Protein AF-A0A2E2ABZ4-F1 (afdb_monomer_lite)

Radius of gyration: 16.2 Å; chains: 1; bounding box: 45×24×45 Å

Foldseek 3Di:
DPLVVVLLVLLLVLLLLLLLLLLLLVLLLVLVQDDNVLSVVVNVLSVVLSVVSQVLCVVVVVDDDPVSVVSSVVSSPNSNVVNNVLSPDDLLVSLQVLLVSLLVSLVSLVVSLVSLVPPPPPPDPSSVVVSVSSNVSSVVSNVSSVVSVVVSPPD

Secondary structure (DSSP, 8-state):
--HHHHHHHHHHHHHHHHHHHHHHHHHHHHHT-S-HHHHHHHHHHHHHHHHHHHHHHHHTT-PPPHHHHHHHHHHHHHHHHHHHHHHHS-HHHHHHHHHHHHHHHHHHHHHHHHHHHH-GGG-SHHHHHHHHHHHHHHHHHHHHHHHHHHHHH--

pLDDT: mean 87.97, std 11.6, range [48.41, 98.06]

Structure (mmCIF, N/CA/C/O backbone):
data_AF-A0A2E2ABZ4-F1
#
_entry.id   AF-A0A2E2ABZ4-F1
#
loop_
_atom_site.group_PDB
_atom_site.id
_atom_site.type_symbol
_atom_site.label_atom_id
_atom_site.label_alt_id
_atom_site.label_comp_id
_atom_site.label_asym_id
_atom_site.label_entity_id
_atom_site.label_seq_id
_atom_site.pdbx_PDB_ins_code
_atom_site.Cartn_x
_atom_site.Cartn_y
_atom_site.Cartn_z
_atom_site.occupancy
_atom_site.B_iso_or_equiv
_atom_site.auth_seq_id
_atom_site.auth_comp_id
_atom_site.auth_asym_id
_atom_site.auth_atom_id
_atom_site.pdbx_PDB_model_num
ATOM 1 N N . MET A 1 1 ? -13.074 15.151 20.328 1.00 48.41 1 MET A N 1
ATOM 2 C CA . MET A 1 1 ? -13.376 14.344 19.123 1.00 48.41 1 MET A CA 1
ATOM 3 C C . MET A 1 1 ? -13.345 12.884 19.547 1.00 48.41 1 MET A C 1
ATOM 5 O O . MET A 1 1 ? -12.454 12.546 20.313 1.00 48.41 1 MET A O 1
ATOM 9 N N . ASN A 1 2 ? -14.322 12.059 19.164 1.00 59.81 2 ASN A N 1
ATOM 10 C CA . ASN A 1 2 ? -14.393 10.667 19.628 1.00 59.81 2 ASN A CA 1
ATOM 11 C C . ASN A 1 2 ? -13.234 9.853 19.009 1.00 59.81 2 ASN A C 1
ATOM 13 O O . ASN A 1 2 ? -13.117 9.808 17.782 1.00 59.81 2 ASN A O 1
ATOM 17 N N . SER A 1 3 ? -12.359 9.282 19.843 1.00 70.50 3 SER A N 1
ATOM 18 C CA . SER A 1 3 ? -11.087 8.641 19.453 1.00 70.50 3 SER A CA 1
ATOM 19 C C . SER A 1 3 ? -11.289 7.533 18.405 1.00 70.50 3 SER A C 1
ATOM 21 O O . SER A 1 3 ? -10.549 7.449 17.425 1.00 70.50 3 SER A O 1
ATOM 23 N N . ALA A 1 4 ? -12.371 6.762 18.539 1.00 73.12 4 ALA A N 1
ATOM 24 C CA . ALA A 1 4 ? -12.728 5.673 17.636 1.00 73.12 4 ALA A CA 1
ATOM 25 C C . ALA A 1 4 ? -13.116 6.145 16.221 1.00 73.12 4 ALA A C 1
ATOM 27 O O . ALA A 1 4 ? -12.799 5.476 15.237 1.00 73.12 4 ALA A O 1
ATOM 28 N N . ILE A 1 5 ? -13.771 7.307 16.091 1.00 78.81 5 ILE A N 1
ATOM 29 C CA . ILE A 1 5 ? -14.156 7.864 14.780 1.00 78.81 5 ILE A CA 1
ATOM 30 C C . ILE A 1 5 ? -12.908 8.295 14.005 1.00 78.81 5 ILE A C 1
ATOM 32 O O . ILE A 1 5 ? -12.816 8.040 12.804 1.00 78.81 5 ILE A O 1
ATOM 36 N N . HIS A 1 6 ? -11.943 8.909 14.695 1.00 84.38 6 HIS A N 1
ATOM 37 C CA . HIS A 1 6 ? -10.671 9.309 14.096 1.00 84.38 6 HIS A CA 1
ATOM 38 C C . HIS A 1 6 ? -9.890 8.094 13.590 1.00 84.38 6 HIS A C 1
ATOM 40 O O . HIS A 1 6 ? -9.561 8.033 12.411 1.00 84.38 6 HIS A O 1
ATOM 46 N N . ILE A 1 7 ? -9.694 7.086 14.446 1.00 85.44 7 ILE A N 1
ATOM 47 C CA . ILE A 1 7 ? -8.977 5.851 14.094 1.00 85.44 7 ILE A CA 1
ATOM 48 C C . ILE A 1 7 ? -9.624 5.156 12.899 1.00 85.44 7 ILE A C 1
ATOM 50 O O . ILE A 1 7 ? -8.936 4.767 11.958 1.00 85.44 7 ILE A O 1
ATOM 54 N N . ARG A 1 8 ? -10.956 5.039 12.892 1.00 86.38 8 ARG A N 1
ATOM 55 C CA . ARG A 1 8 ? -11.682 4.476 11.750 1.00 86.38 8 ARG A CA 1
ATOM 56 C C . ARG A 1 8 ? -11.389 5.251 10.464 1.00 86.38 8 ARG A C 1
ATOM 58 O O . ARG A 1 8 ? -11.165 4.633 9.428 1.00 86.38 8 ARG A O 1
ATOM 65 N N . SER A 1 9 ? -11.397 6.582 10.523 1.00 87.62 9 SER A N 1
ATOM 66 C CA . SER A 1 9 ? -11.087 7.426 9.367 1.00 87.62 9 SER A CA 1
ATOM 67 C C . SER A 1 9 ? -9.653 7.220 8.877 1.00 87.62 9 SER A C 1
ATOM 69 O O . SER A 1 9 ? -9.449 7.117 7.669 1.00 87.62 9 SER A O 1
ATOM 71 N N . SER A 1 10 ? -8.677 7.124 9.785 1.00 89.56 10 SER A N 1
ATOM 72 C CA . SER A 1 10 ? -7.278 6.849 9.441 1.00 89.56 10 SER A CA 1
ATOM 73 C C . SER A 1 10 ? -7.136 5.489 8.748 1.00 89.56 10 SER A C 1
ATOM 75 O O . SER A 1 10 ? -6.519 5.405 7.691 1.00 89.56 10 SER A O 1
ATOM 77 N N . ILE A 1 11 ? -7.797 4.444 9.260 1.00 90.19 11 ILE A N 1
ATOM 78 C CA . ILE A 1 11 ? -7.772 3.100 8.656 1.00 90.19 11 ILE A CA 1
ATOM 79 C C . ILE A 1 11 ? -8.392 3.102 7.257 1.00 90.19 11 ILE A C 1
ATOM 81 O O . ILE A 1 11 ? -7.824 2.521 6.337 1.00 90.19 11 ILE A O 1
ATOM 85 N N . ILE A 1 12 ? -9.546 3.754 7.076 1.00 89.56 12 ILE A N 1
ATOM 86 C CA . ILE A 1 12 ? -10.189 3.858 5.757 1.00 89.56 12 ILE A CA 1
ATOM 87 C C . ILE A 1 12 ? -9.270 4.593 4.778 1.00 89.56 12 ILE A C 1
ATOM 89 O O . ILE A 1 12 ? -9.137 4.172 3.634 1.00 89.56 12 ILE A O 1
ATOM 93 N N . LYS A 1 13 ? -8.603 5.661 5.222 1.00 90.94 13 LYS A N 1
ATOM 94 C CA . LYS A 1 13 ? -7.658 6.404 4.387 1.00 90.94 13 LYS A CA 1
ATOM 95 C C . LYS A 1 13 ? -6.467 5.539 3.963 1.00 90.94 13 LYS A C 1
ATOM 97 O O . LYS A 1 13 ? -6.121 5.555 2.786 1.00 90.94 13 LYS A O 1
ATOM 102 N N . SER A 1 14 ? -5.881 4.773 4.885 1.00 92.88 14 SER A N 1
ATOM 103 C CA . SER A 1 14 ? -4.799 3.831 4.573 1.00 92.88 14 SER A CA 1
ATOM 104 C C . SER A 1 14 ? -5.259 2.755 3.586 1.00 92.88 14 SER A C 1
ATOM 106 O O . SER A 1 14 ? -4.611 2.544 2.572 1.00 92.88 14 SER A O 1
ATOM 108 N N . LEU A 1 15 ? -6.444 2.176 3.788 1.00 93.19 15 LEU A N 1
ATOM 109 C CA . LEU A 1 15 ? -7.030 1.210 2.858 1.00 93.19 15 LEU A CA 1
ATOM 110 C C . LEU A 1 15 ? -7.234 1.801 1.446 1.00 93.19 15 LEU A C 1
ATOM 112 O O . LEU A 1 15 ? -6.970 1.140 0.445 1.00 93.19 15 LEU A O 1
ATOM 116 N N . LEU A 1 16 ? -7.729 3.037 1.336 1.00 93.00 16 LEU A N 1
ATOM 117 C CA . LEU A 1 16 ? -7.877 3.697 0.034 1.00 93.00 16 LEU A CA 1
ATOM 118 C C . LEU A 1 16 ? -6.515 3.950 -0.632 1.00 93.00 16 LEU A C 1
ATOM 120 O O . LEU A 1 16 ? -6.421 3.869 -1.856 1.00 93.00 16 LEU A O 1
ATOM 124 N N . SER A 1 17 ? -5.474 4.223 0.161 1.00 93.81 17 SER A N 1
ATOM 125 C CA . SER A 1 17 ? -4.094 4.350 -0.322 1.00 93.81 17 SER A CA 1
ATOM 126 C C . SER A 1 17 ? -3.589 3.042 -0.929 1.00 93.81 17 SER A C 1
ATOM 128 O O . SER A 1 17 ? -3.114 3.069 -2.060 1.00 93.81 17 SER A O 1
ATOM 130 N N . GLU A 1 18 ? -3.791 1.908 -0.251 1.00 95.56 18 GLU A N 1
ATOM 131 C CA . GLU A 1 18 ? -3.481 0.573 -0.793 1.00 95.56 18 GLU A CA 1
ATOM 132 C C . GLU A 1 18 ? -4.180 0.345 -2.131 1.00 95.56 18 GLU A C 1
ATOM 134 O O . GLU A 1 18 ? -3.580 -0.062 -3.119 1.00 95.56 18 GLU A O 1
ATOM 139 N N . ASN A 1 19 ? -5.463 0.696 -2.222 1.00 96.06 19 ASN A N 1
ATOM 140 C CA . ASN A 1 19 ? -6.201 0.501 -3.463 1.00 96.06 19 ASN A CA 1
ATOM 141 C C . ASN A 1 19 ? -5.715 1.395 -4.615 1.00 96.06 19 ASN A C 1
ATOM 143 O O . ASN A 1 19 ? -5.821 1.029 -5.788 1.00 96.06 19 ASN A O 1
ATOM 147 N N . GLN A 1 20 ? -5.175 2.573 -4.299 1.00 97.19 20 GLN A N 1
ATOM 148 C CA . GLN A 1 20 ? -4.502 3.415 -5.282 1.00 97.19 20 GLN A CA 1
ATOM 149 C C . GLN A 1 20 ? -3.151 2.817 -5.693 1.00 97.19 20 GLN A C 1
ATOM 151 O O . GLN A 1 20 ? -2.854 2.812 -6.888 1.00 97.19 20 GLN A O 1
ATOM 156 N N . ALA A 1 21 ? -2.375 2.269 -4.754 1.00 97.12 21 ALA A N 1
ATOM 157 C CA . ALA A 1 21 ? -1.127 1.558 -5.038 1.00 97.12 21 ALA A CA 1
ATOM 158 C C . ALA A 1 21 ? -1.363 0.333 -5.939 1.00 97.12 21 ALA A C 1
ATOM 160 O O . ALA A 1 21 ? -0.684 0.180 -6.955 1.00 97.12 21 ALA A O 1
ATOM 161 N N . ILE A 1 22 ? -2.422 -0.446 -5.682 1.00 97.88 22 ILE A N 1
ATOM 162 C CA . ILE A 1 22 ? -2.890 -1.520 -6.573 1.00 97.88 22 ILE A CA 1
ATOM 163 C C . ILE A 1 22 ? -3.081 -0.993 -7.998 1.00 97.88 22 ILE A C 1
ATOM 165 O O . ILE A 1 22 ? -2.539 -1.564 -8.941 1.00 97.88 22 ILE A O 1
ATOM 169 N N . GLY A 1 23 ? -3.813 0.112 -8.169 1.00 97.62 23 GLY A N 1
ATOM 170 C CA . GLY A 1 23 ? -4.029 0.710 -9.489 1.00 97.62 23 GLY A CA 1
ATOM 171 C C . GLY A 1 23 ? -2.725 1.143 -10.171 1.00 97.62 23 GLY A C 1
ATOM 172 O O . GLY A 1 23 ? -2.549 0.903 -11.367 1.00 97.62 23 GLY A O 1
ATOM 173 N N . ILE A 1 24 ? -1.800 1.742 -9.414 1.00 97.31 24 ILE A N 1
ATOM 174 C CA . ILE A 1 24 ? -0.474 2.146 -9.905 1.00 97.31 24 ILE A CA 1
ATOM 175 C C . ILE A 1 24 ? 0.289 0.928 -10.429 1.00 97.31 24 ILE A C 1
ATOM 177 O O . ILE A 1 24 ? 0.760 0.938 -11.569 1.00 97.31 24 ILE A O 1
ATOM 181 N N . TYR A 1 25 ? 0.378 -0.136 -9.634 1.00 96.69 25 TYR A N 1
ATOM 182 C CA . TYR A 1 25 ? 1.156 -1.312 -10.000 1.00 96.69 25 TYR A CA 1
ATOM 183 C C . TYR A 1 25 ? 0.486 -2.187 -11.057 1.00 96.69 25 TYR A C 1
ATOM 185 O O . TYR A 1 25 ? 1.184 -2.773 -11.882 1.00 96.69 25 TYR A O 1
ATOM 193 N N . GLU A 1 26 ? -0.846 -2.209 -11.134 1.00 96.44 26 GLU A N 1
ATOM 194 C CA . GLU A 1 26 ? -1.558 -2.801 -12.272 1.00 96.44 26 GLU A CA 1
ATOM 195 C C . GLU A 1 26 ? -1.181 -2.115 -13.588 1.00 96.44 26 GLU A C 1
ATOM 197 O O . GLU A 1 26 ? -0.943 -2.799 -14.586 1.00 96.44 26 GLU A O 1
ATOM 202 N N . ALA A 1 27 ? -1.074 -0.783 -13.598 1.00 96.00 27 ALA A N 1
ATOM 203 C CA . ALA A 1 27 ? -0.635 -0.049 -14.779 1.00 96.00 27 ALA A CA 1
ATOM 204 C C . ALA A 1 27 ? 0.841 -0.328 -15.115 1.00 96.00 27 ALA A C 1
ATOM 206 O O . ALA A 1 27 ? 1.156 -0.593 -16.274 1.00 96.00 27 ALA A O 1
ATOM 207 N N . GLU A 1 28 ? 1.744 -0.324 -14.132 1.00 93.75 28 GLU A N 1
ATOM 208 C CA . GLU A 1 28 ? 3.171 -0.617 -14.360 1.00 93.75 28 GLU A CA 1
ATOM 209 C C . GLU A 1 28 ? 3.386 -2.032 -14.927 1.00 93.75 28 GLU A C 1
ATOM 211 O O . GLU A 1 28 ? 4.133 -2.215 -15.894 1.00 93.75 28 GLU A O 1
ATOM 216 N N . VAL A 1 29 ? 2.673 -3.031 -14.391 1.00 93.81 29 VAL A N 1
ATOM 217 C CA . VAL A 1 29 ? 2.693 -4.409 -14.910 1.00 93.81 29 VAL A CA 1
ATOM 218 C C . VAL A 1 29 ? 2.107 -4.479 -16.321 1.00 93.81 29 VAL A C 1
ATOM 220 O O . VAL A 1 29 ? 2.662 -5.175 -17.171 1.00 93.81 29 VAL A O 1
ATOM 223 N N . TYR A 1 30 ? 1.017 -3.754 -16.595 1.00 94.12 30 TYR A N 1
ATOM 224 C CA . TYR A 1 30 ? 0.381 -3.721 -17.915 1.00 94.12 30 TYR A CA 1
ATOM 225 C C . TYR A 1 30 ? 1.302 -3.136 -18.995 1.00 94.12 30 TYR A C 1
ATOM 227 O O . TYR A 1 30 ? 1.428 -3.710 -20.077 1.00 94.12 30 TYR A O 1
ATOM 235 N N . TRP A 1 31 ? 1.968 -2.013 -18.707 1.00 91.19 31 TRP A N 1
ATOM 236 C CA . TRP A 1 31 ? 2.859 -1.349 -19.664 1.00 91.19 31 TRP A CA 1
ATOM 237 C C . TRP A 1 31 ? 4.197 -2.078 -19.858 1.00 91.19 31 TRP A C 1
ATOM 239 O O . TRP A 1 31 ? 4.870 -1.841 -20.861 1.00 91.19 31 TRP A O 1
ATOM 249 N N . ASN A 1 32 ? 4.573 -2.974 -18.936 1.00 81.50 32 ASN A N 1
ATOM 250 C CA . ASN A 1 32 ? 5.689 -3.921 -19.052 1.00 81.50 32 ASN A CA 1
ATOM 251 C C . ASN A 1 32 ? 7.043 -3.292 -19.459 1.00 81.50 32 ASN A C 1
ATOM 253 O O . ASN A 1 32 ? 7.817 -3.862 -20.229 1.00 81.50 32 ASN A O 1
ATOM 257 N N . LYS A 1 33 ? 7.331 -2.078 -18.972 1.00 74.00 33 LYS A N 1
ATOM 258 C CA . LYS A 1 33 ? 8.543 -1.320 -19.340 1.00 74.00 33 LYS A CA 1
ATOM 259 C C . LYS A 1 33 ? 9.758 -1.640 -18.456 1.00 74.00 33 LYS A C 1
ATOM 261 O O . LYS A 1 33 ? 10.901 -1.431 -18.863 1.00 74.00 33 LYS A O 1
ATOM 266 N N . TYR A 1 34 ? 9.518 -2.131 -17.245 1.00 74.19 34 TYR A N 1
ATOM 267 C CA . TYR A 1 34 ? 10.514 -2.384 -16.200 1.00 74.19 34 TYR A CA 1
ATOM 268 C C . TYR A 1 34 ? 10.427 -3.840 -15.712 1.00 74.19 34 TYR A C 1
ATOM 270 O O . TYR A 1 34 ? 9.516 -4.539 -16.145 1.00 74.19 34 TYR A O 1
ATOM 278 N N . PRO A 1 35 ? 11.352 -4.338 -14.858 1.00 76.75 35 PRO A N 1
ATOM 279 C CA . PRO A 1 35 ? 11.351 -5.732 -14.418 1.00 76.75 35 PRO A CA 1
ATOM 280 C C . PRO A 1 35 ? 9.982 -6.153 -13.876 1.00 76.75 35 PRO A C 1
ATOM 282 O O . PRO A 1 35 ? 9.572 -5.746 -12.790 1.00 76.75 35 PRO A O 1
ATOM 285 N N . GLN A 1 36 ? 9.276 -6.958 -14.670 1.00 80.00 36 GLN A N 1
ATOM 286 C CA . GLN A 1 36 ? 7.875 -7.293 -14.436 1.00 80.00 36 GLN A CA 1
ATOM 287 C C . GLN A 1 36 ? 7.688 -8.051 -13.118 1.00 80.00 36 GLN A C 1
ATOM 289 O O . GLN A 1 36 ? 6.669 -7.897 -12.452 1.00 80.00 36 GLN A O 1
ATOM 294 N N . GLU A 1 37 ? 8.692 -8.830 -12.717 1.00 87.31 37 GLU A N 1
ATOM 295 C CA . GLU A 1 37 ? 8.689 -9.625 -11.490 1.00 87.31 37 GLU A CA 1
ATOM 296 C C . GLU A 1 37 ? 8.660 -8.762 -10.220 1.00 87.31 37 GLU A C 1
ATOM 298 O O . GLU A 1 37 ? 7.896 -9.067 -9.303 1.00 87.31 37 GLU A O 1
ATOM 303 N N . THR A 1 38 ? 9.413 -7.653 -10.187 1.00 90.00 38 THR A N 1
ATOM 304 C CA . THR A 1 38 ? 9.417 -6.713 -9.054 1.00 90.00 38 THR A CA 1
ATOM 305 C C . THR A 1 38 ? 8.028 -6.113 -8.865 1.00 90.00 38 THR A C 1
ATOM 307 O O . THR A 1 38 ? 7.430 -6.260 -7.805 1.00 90.00 38 THR A O 1
ATOM 310 N N . PHE A 1 39 ? 7.475 -5.509 -9.920 1.00 93.25 39 PHE A N 1
ATOM 311 C CA . PHE A 1 39 ? 6.159 -4.873 -9.861 1.00 93.25 39 PHE A CA 1
ATOM 312 C C . PHE A 1 39 ? 5.023 -5.869 -9.617 1.00 93.25 39 PHE A C 1
ATOM 314 O O . PHE A 1 39 ? 4.079 -5.551 -8.906 1.00 93.25 39 PHE A O 1
ATOM 321 N N . SER A 1 40 ? 5.113 -7.088 -10.157 1.00 93.56 40 SER A N 1
ATOM 322 C CA . SER A 1 40 ? 4.099 -8.127 -9.923 1.00 93.56 40 SER A CA 1
ATOM 323 C C . SER A 1 40 ? 4.125 -8.657 -8.491 1.00 93.56 40 SER A C 1
ATOM 325 O O . SER A 1 40 ? 3.077 -9.018 -7.958 1.00 93.56 40 SER A O 1
ATOM 327 N N . THR A 1 41 ? 5.310 -8.728 -7.879 1.00 94.62 41 THR A N 1
ATOM 328 C CA . THR A 1 41 ? 5.456 -9.125 -6.474 1.00 94.62 41 THR A CA 1
ATOM 329 C C . THR A 1 41 ? 4.851 -8.063 -5.570 1.00 94.62 41 THR A C 1
ATOM 331 O O . THR A 1 41 ? 3.942 -8.393 -4.817 1.00 94.62 41 THR A O 1
ATOM 334 N N . ILE A 1 42 ? 5.242 -6.801 -5.749 1.00 95.88 42 ILE A N 1
ATOM 335 C CA . ILE A 1 42 ? 4.712 -5.681 -4.963 1.00 95.88 42 ILE A CA 1
ATOM 336 C C . ILE A 1 42 ? 3.191 -5.571 -5.143 1.00 95.88 42 ILE A C 1
ATOM 338 O O . ILE A 1 42 ? 2.456 -5.558 -4.167 1.00 95.88 42 ILE A O 1
ATOM 342 N N . LEU A 1 43 ? 2.676 -5.654 -6.377 1.00 97.00 43 LEU A N 1
ATOM 343 C CA . LEU A 1 43 ? 1.229 -5.652 -6.643 1.00 97.00 43 LEU A CA 1
ATOM 344 C C . LEU A 1 43 ? 0.460 -6.726 -5.857 1.00 97.00 43 LEU A C 1
ATOM 346 O O . LEU A 1 43 ? -0.692 -6.518 -5.468 1.00 97.00 43 LEU A O 1
ATOM 350 N N . ARG A 1 44 ? 1.044 -7.915 -5.692 1.00 97.38 44 ARG A N 1
ATOM 351 C CA . ARG A 1 44 ? 0.415 -8.987 -4.916 1.00 97.38 44 ARG A CA 1
ATOM 352 C C . ARG A 1 44 ? 0.376 -8.630 -3.433 1.00 97.38 44 ARG A C 1
ATOM 354 O O . ARG A 1 44 ? -0.628 -8.935 -2.791 1.00 97.38 44 ARG A O 1
ATOM 361 N N . ASP A 1 45 ? 1.426 -7.998 -2.933 1.00 97.44 45 ASP A N 1
ATOM 362 C CA . ASP A 1 45 ? 1.551 -7.608 -1.534 1.00 97.44 45 ASP A CA 1
ATOM 363 C C . ASP A 1 45 ? 0.551 -6.474 -1.213 1.00 97.44 45 ASP A C 1
ATOM 365 O O . ASP A 1 45 ? -0.269 -6.654 -0.313 1.00 97.44 45 ASP A O 1
ATOM 369 N N . GLU A 1 46 ? 0.428 -5.442 -2.063 1.00 97.44 46 GLU A N 1
ATOM 370 C CA . GLU A 1 46 ? -0.617 -4.396 -1.943 1.00 97.44 46 GLU A CA 1
ATOM 371 C C . GLU A 1 46 ? -2.048 -4.977 -1.937 1.00 97.44 46 GLU A C 1
ATOM 373 O O . GLU A 1 46 ? -2.945 -4.555 -1.201 1.00 97.44 46 GLU A O 1
ATOM 378 N N . LYS A 1 47 ? -2.304 -5.994 -2.776 1.00 97.62 47 LYS A N 1
ATOM 379 C CA . LYS A 1 47 ? -3.610 -6.677 -2.812 1.00 97.62 47 LYS A CA 1
ATOM 380 C C . LYS A 1 47 ? -3.901 -7.405 -1.506 1.00 97.62 47 LYS A C 1
ATOM 382 O O . LYS A 1 47 ? -5.044 -7.397 -1.040 1.00 97.62 47 LYS A O 1
ATOM 387 N N . ASP A 1 48 ? -2.895 -8.052 -0.933 1.00 97.38 48 ASP A N 1
ATOM 388 C CA . ASP A 1 48 ? -3.011 -8.758 0.338 1.00 97.38 48 ASP A CA 1
ATOM 389 C C . ASP A 1 48 ? -3.209 -7.779 1.508 1.00 97.38 48 ASP A C 1
ATOM 391 O O . ASP A 1 48 ? -4.111 -7.980 2.329 1.00 97.38 48 ASP A O 1
ATOM 395 N N . HIS A 1 49 ? -2.461 -6.676 1.527 1.00 96.12 49 HIS A N 1
ATOM 396 C CA . HIS A 1 49 ? -2.615 -5.558 2.457 1.00 96.12 49 HIS A CA 1
ATOM 397 C C . HIS A 1 49 ? -4.041 -4.994 2.445 1.00 96.12 49 HIS A C 1
ATOM 399 O O . HIS A 1 49 ? -4.727 -5.016 3.478 1.00 96.12 49 HIS A O 1
ATOM 405 N N . PHE A 1 50 ? -4.541 -4.598 1.267 1.00 94.88 50 PHE A N 1
ATOM 406 C CA . PHE A 1 50 ? -5.916 -4.128 1.088 1.00 94.88 50 PHE A CA 1
ATOM 407 C C . PHE A 1 50 ? -6.936 -5.141 1.625 1.00 94.88 50 PHE A C 1
ATOM 409 O O . PHE A 1 50 ? -7.825 -4.787 2.405 1.00 94.88 50 PHE A O 1
ATOM 416 N N . CYS A 1 51 ? -6.799 -6.421 1.260 1.00 94.00 51 CYS A N 1
ATOM 417 C CA . CYS A 1 51 ? -7.721 -7.470 1.697 1.00 94.00 51 CYS A CA 1
ATOM 418 C C . CYS A 1 51 ? -7.718 -7.655 3.222 1.00 94.00 51 CYS A C 1
ATOM 420 O O . CYS A 1 51 ? -8.781 -7.807 3.836 1.00 94.00 51 CYS A O 1
ATOM 422 N N . LYS A 1 52 ? -6.541 -7.643 3.855 1.00 94.00 52 LYS A N 1
ATOM 423 C CA . LYS A 1 52 ? -6.405 -7.805 5.309 1.00 94.00 52 LYS A CA 1
ATOM 424 C C . LYS A 1 52 ? -6.967 -6.601 6.070 1.00 94.00 52 LYS A C 1
ATOM 426 O O . LYS A 1 52 ? -7.684 -6.793 7.057 1.00 94.00 52 LYS A O 1
ATOM 431 N N . MET A 1 53 ? -6.721 -5.379 5.596 1.00 91.81 53 MET A N 1
ATOM 432 C CA . MET A 1 53 ? -7.305 -4.159 6.165 1.00 91.81 53 MET A CA 1
ATOM 433 C C . MET A 1 53 ? -8.826 -4.112 5.994 1.00 91.81 53 MET A C 1
ATOM 435 O O . MET A 1 53 ? -9.556 -3.813 6.943 1.00 91.81 53 MET A O 1
ATOM 439 N N . GLU A 1 54 ? -9.329 -4.466 4.810 1.00 90.44 54 GLU A N 1
ATOM 440 C CA . GLU A 1 54 ? -10.763 -4.548 4.548 1.00 90.44 54 GLU A CA 1
ATOM 441 C C . GLU A 1 54 ? -11.433 -5.544 5.502 1.00 90.44 54 GLU A C 1
ATOM 443 O O . GLU A 1 54 ? -12.499 -5.262 6.062 1.00 90.44 54 GLU A O 1
ATOM 448 N N . LYS A 1 55 ? -10.810 -6.709 5.697 1.00 89.94 55 LYS A N 1
ATOM 449 C CA . LYS A 1 55 ? -11.306 -7.729 6.617 1.00 89.94 55 LYS A CA 1
ATOM 450 C C . LYS A 1 55 ? -11.388 -7.198 8.045 1.00 89.94 55 LYS A C 1
ATOM 452 O O . LYS A 1 55 ? -12.415 -7.388 8.687 1.00 89.94 55 LYS A O 1
ATOM 457 N N . TYR A 1 56 ? -10.373 -6.471 8.516 1.00 88.19 56 TYR A N 1
ATOM 458 C CA . TYR A 1 56 ? -10.421 -5.844 9.837 1.00 88.19 56 TYR A CA 1
ATOM 459 C C . TYR A 1 56 ? -11.609 -4.880 9.982 1.00 88.19 56 TYR A C 1
ATOM 461 O O . TYR A 1 56 ? -12.316 -4.929 10.989 1.00 88.19 56 TYR A O 1
ATOM 469 N N . LEU A 1 57 ? -11.879 -4.036 8.979 1.00 86.94 57 LEU A N 1
ATOM 470 C CA . LEU A 1 57 ? -13.038 -3.135 9.004 1.00 86.94 57 LEU A CA 1
ATOM 471 C C . LEU A 1 57 ? -14.367 -3.906 9.074 1.00 86.94 57 LEU A C 1
ATOM 473 O O . LEU A 1 57 ? -15.244 -3.543 9.862 1.00 86.94 57 LEU A O 1
ATOM 477 N N . LYS A 1 58 ? -14.504 -4.981 8.285 1.00 85.75 58 LYS A N 1
ATOM 478 C CA . LYS A 1 58 ? -15.686 -5.864 8.291 1.00 85.75 58 LYS A CA 1
ATOM 479 C C . LYS A 1 58 ? -15.874 -6.540 9.652 1.00 85.75 58 LYS A C 1
ATOM 481 O O . LYS A 1 58 ? -16.974 -6.500 10.200 1.00 85.75 58 LYS A O 1
ATOM 486 N N . ASP A 1 59 ? -14.802 -7.082 10.227 1.00 85.56 59 ASP A N 1
ATOM 487 C CA . ASP A 1 59 ? -14.823 -7.781 11.517 1.00 85.56 59 ASP A CA 1
ATOM 488 C C . ASP A 1 59 ? -15.163 -6.842 12.696 1.00 85.56 59 ASP A C 1
ATOM 490 O O . ASP A 1 59 ? -15.599 -7.309 13.744 1.00 85.56 59 ASP A O 1
ATOM 494 N N . ASN A 1 60 ? -14.986 -5.523 12.547 1.00 80.44 60 ASN A N 1
ATOM 495 C CA . ASN A 1 60 ? -15.386 -4.507 13.536 1.00 80.44 60 ASN A CA 1
ATOM 496 C C . ASN A 1 60 ? -16.760 -3.871 13.237 1.00 80.44 60 ASN A C 1
ATOM 498 O O . ASN A 1 60 ? -17.119 -2.857 13.837 1.00 80.44 60 ASN A O 1
ATOM 502 N N . ALA A 1 61 ? -17.525 -4.421 12.284 1.00 79.81 61 ALA A N 1
ATOM 503 C CA . ALA A 1 61 ? -18.790 -3.860 11.799 1.00 79.81 61 ALA A CA 1
ATOM 504 C C . ALA A 1 61 ? -18.686 -2.395 11.321 1.00 79.81 61 ALA A C 1
ATOM 506 O O . ALA A 1 61 ? -19.682 -1.671 11.240 1.00 79.81 61 ALA A O 1
ATOM 507 N N . TRP A 1 62 ? -17.489 -1.947 10.934 1.00 77.06 62 TRP A N 1
ATOM 508 C CA . TRP A 1 62 ? -17.241 -0.627 10.352 1.00 77.06 62 TRP A CA 1
ATOM 509 C C . TRP A 1 62 ? -17.508 -0.644 8.847 1.00 77.06 62 TRP A C 1
ATOM 511 O O . TRP A 1 62 ? -16.698 -0.181 8.045 1.00 77.06 62 TRP A O 1
ATOM 521 N N . ASN A 1 63 ? -18.669 -1.190 8.479 1.00 63.69 63 ASN A N 1
ATOM 522 C CA . ASN A 1 63 ? -19.038 -1.509 7.107 1.00 63.69 63 ASN A CA 1
ATOM 523 C C . ASN A 1 63 ? -18.956 -0.299 6.166 1.00 63.69 63 ASN A C 1
ATOM 525 O O . ASN A 1 63 ? -19.221 0.848 6.542 1.00 63.69 63 ASN A O 1
ATOM 529 N N . TYR A 1 64 ? -18.629 -0.606 4.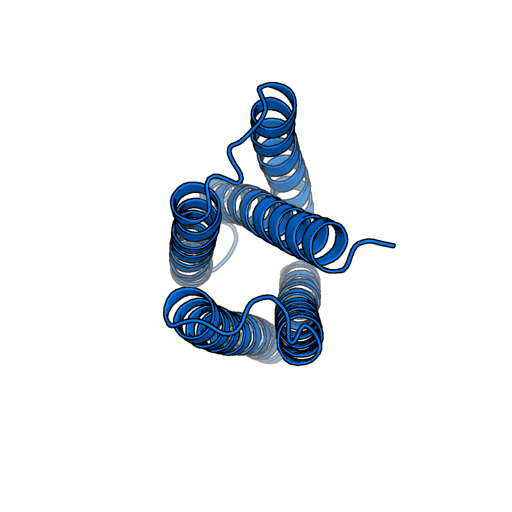911 1.00 57.28 64 TYR A N 1
ATOM 530 C CA . TYR A 1 64 ? -18.635 0.326 3.792 1.00 57.28 64 TYR A CA 1
ATOM 531 C C . TYR A 1 64 ? -20.043 0.863 3.570 1.00 57.28 64 TYR A C 1
ATOM 533 O O . TYR A 1 64 ? -20.979 0.099 3.323 1.00 57.28 64 TYR A O 1
ATOM 541 N N . SER A 1 65 ? -20.184 2.184 3.592 1.00 61.28 65 SER A N 1
ATOM 542 C CA . SER A 1 65 ? -21.330 2.807 2.941 1.00 61.28 65 SER A CA 1
ATOM 543 C C . SER A 1 65 ? -21.203 2.624 1.417 1.00 61.28 65 SER A C 1
ATOM 545 O O . SER A 1 65 ? -20.111 2.371 0.900 1.00 61.28 65 SER A O 1
ATOM 547 N N . ALA A 1 66 ? -22.300 2.764 0.667 1.00 56.53 66 ALA A N 1
ATOM 548 C CA . ALA A 1 66 ? -22.241 2.756 -0.798 1.00 56.53 66 ALA A CA 1
ATOM 549 C C . ALA A 1 66 ? -21.300 3.849 -1.355 1.00 56.53 66 ALA A C 1
ATOM 551 O O . ALA A 1 66 ? -20.657 3.634 -2.381 1.00 56.53 66 ALA A O 1
ATOM 552 N N . PHE A 1 67 ? -21.163 4.972 -0.640 1.00 56.50 67 PHE A N 1
ATOM 553 C CA . PHE A 1 67 ? -20.236 6.060 -0.959 1.00 56.50 67 PHE A CA 1
ATOM 554 C C . PHE A 1 67 ? -18.773 5.585 -0.922 1.00 56.50 67 PHE A C 1
ATOM 556 O O . PHE A 1 67 ? -18.020 5.830 -1.858 1.00 56.50 67 PHE A O 1
ATOM 563 N N . ASN A 1 68 ? -18.412 4.763 0.066 1.00 67.62 68 ASN A N 1
ATOM 564 C CA . ASN A 1 68 ? -17.050 4.242 0.213 1.00 67.62 68 ASN A CA 1
ATOM 565 C C . ASN A 1 68 ? -16.678 3.234 -0.893 1.00 67.62 68 ASN A C 1
ATOM 567 O O . ASN A 1 68 ? -15.509 3.090 -1.227 1.00 67.62 68 ASN A O 1
ATOM 571 N N . ARG A 1 69 ? -17.650 2.518 -1.484 1.00 76.38 69 ARG A N 1
ATOM 572 C CA . ARG A 1 69 ? -17.370 1.621 -2.625 1.00 76.38 69 ARG A CA 1
ATOM 573 C C . ARG A 1 69 ? -17.013 2.404 -3.883 1.00 76.38 69 ARG A C 1
ATOM 575 O O . ARG A 1 69 ? -16.128 1.991 -4.623 1.00 76.38 69 ARG A O 1
ATOM 582 N N . LEU A 1 70 ? -17.698 3.522 -4.119 1.00 83.31 70 LEU A N 1
ATOM 583 C CA . LEU A 1 70 ? -17.363 4.415 -5.223 1.00 83.31 70 LEU A CA 1
ATOM 584 C C . LEU A 1 70 ? -15.969 5.023 -5.024 1.00 83.31 70 LEU A C 1
ATOM 586 O O . LEU A 1 70 ? -15.195 5.063 -5.973 1.00 83.31 70 LEU A O 1
ATOM 590 N N . GLU A 1 71 ? -15.628 5.425 -3.796 1.00 84.44 71 GLU A N 1
ATOM 591 C CA . GLU A 1 71 ? -14.282 5.907 -3.459 1.00 84.44 71 GLU A CA 1
ATOM 592 C C . GLU A 1 71 ? -13.203 4.866 -3.766 1.00 84.44 71 GLU A C 1
ATOM 594 O O . GLU A 1 71 ? -12.223 5.205 -4.418 1.00 84.44 71 GLU A O 1
ATOM 599 N N . VAL A 1 72 ? -13.403 3.596 -3.392 1.00 87.19 72 VAL A N 1
ATOM 600 C CA . VAL A 1 72 ? -12.480 2.499 -3.736 1.00 87.19 72 VAL A CA 1
ATOM 601 C C . VAL A 1 72 ? -12.230 2.469 -5.251 1.00 87.19 72 VAL A C 1
ATOM 603 O O . VAL A 1 72 ? -11.083 2.595 -5.678 1.00 87.19 72 VAL A O 1
ATOM 606 N N . TYR A 1 73 ? -13.279 2.423 -6.080 1.00 88.88 73 TYR A N 1
ATOM 607 C CA . TYR A 1 73 ? -13.116 2.438 -7.541 1.00 88.88 73 TYR A CA 1
ATOM 608 C C . TYR A 1 73 ? -12.391 3.686 -8.061 1.00 88.88 73 TYR A C 1
ATOM 610 O O . TYR A 1 73 ? -11.528 3.575 -8.932 1.00 88.88 73 TYR A O 1
ATOM 618 N N . LEU A 1 74 ? -12.719 4.870 -7.535 1.00 92.75 74 LEU A N 1
ATOM 619 C CA . LEU A 1 74 ? -12.075 6.121 -7.938 1.00 92.75 74 LEU A CA 1
ATOM 620 C C . LEU A 1 74 ? -10.588 6.141 -7.572 1.00 92.75 74 LEU A C 1
ATOM 622 O O . LEU A 1 74 ? -9.774 6.590 -8.378 1.00 92.75 74 LEU A O 1
ATOM 626 N N . TYR A 1 75 ? -10.219 5.622 -6.399 1.00 94.25 75 TYR A N 1
ATOM 627 C CA . TYR A 1 75 ? -8.825 5.533 -5.971 1.00 94.25 75 TYR A CA 1
ATOM 628 C C . TYR A 1 75 ? -8.033 4.564 -6.849 1.00 94.25 75 TYR A C 1
ATOM 630 O O . TYR A 1 75 ? -6.962 4.946 -7.321 1.00 94.25 75 TYR A O 1
ATOM 638 N N . GLN A 1 76 ? -8.579 3.389 -7.182 1.00 96.00 76 GLN A N 1
ATOM 639 C CA . GLN A 1 76 ? -7.910 2.460 -8.103 1.00 96.00 76 GLN A CA 1
ATOM 640 C C . GLN A 1 76 ? -7.745 3.064 -9.498 1.00 96.00 76 GLN A C 1
ATOM 642 O O . GLN A 1 76 ? -6.657 3.017 -10.066 1.00 96.00 76 GLN A O 1
ATOM 647 N N . LEU A 1 77 ? -8.796 3.697 -10.031 1.00 97.00 77 LEU A N 1
ATOM 648 C CA . LEU A 1 77 ? -8.737 4.375 -11.326 1.00 97.00 77 LEU A CA 1
ATOM 649 C C . LEU A 1 77 ? -7.692 5.497 -11.323 1.00 97.00 77 LEU A C 1
ATOM 651 O O . LEU A 1 77 ? -6.902 5.610 -12.258 1.00 97.00 77 LEU A O 1
ATOM 655 N N . SER A 1 78 ? -7.661 6.313 -10.267 1.00 97.56 78 SER A N 1
ATOM 656 C CA . SER A 1 78 ? -6.657 7.369 -10.126 1.00 97.56 78 SER A CA 1
ATOM 657 C C . SER A 1 78 ? -5.243 6.793 -10.051 1.00 97.56 78 SER A C 1
ATOM 659 O O . SER A 1 78 ? -4.335 7.327 -10.684 1.00 97.56 78 SER A O 1
ATOM 661 N N . GLY A 1 79 ? -5.071 5.664 -9.358 1.00 97.62 79 GLY A N 1
ATOM 662 C CA . GLY A 1 79 ? -3.818 4.928 -9.302 1.00 97.62 79 GLY A CA 1
ATOM 663 C C . GLY A 1 79 ? -3.378 4.464 -10.683 1.00 97.62 79 GLY A C 1
ATOM 664 O O . GLY A 1 79 ? -2.241 4.697 -11.075 1.00 97.62 79 GLY A O 1
ATOM 665 N N . TRP A 1 80 ? -4.297 3.917 -11.475 1.00 98.06 80 TRP A N 1
ATOM 666 C CA . TRP A 1 80 ? -4.011 3.469 -12.838 1.00 98.06 80 TRP A CA 1
ATOM 667 C C . TRP A 1 80 ? -3.551 4.610 -13.755 1.00 98.06 80 TRP A C 1
ATOM 669 O O . TRP A 1 80 ? -2.608 4.459 -14.538 1.00 98.06 80 TRP A O 1
ATOM 679 N N . VAL A 1 81 ? -4.173 5.789 -13.626 1.00 97.81 81 VAL A N 1
ATOM 680 C CA . VAL A 1 81 ? -3.736 7.006 -14.329 1.00 97.81 81 VAL A CA 1
ATOM 681 C C . VAL A 1 81 ? -2.328 7.407 -13.886 1.00 97.81 81 VAL A C 1
ATOM 683 O O . VAL A 1 81 ? -1.475 7.651 -14.737 1.00 97.81 81 VAL A O 1
ATOM 686 N N . ILE A 1 82 ? -2.056 7.431 -12.578 1.00 97.06 82 ILE A N 1
ATOM 687 C CA . ILE A 1 82 ? -0.729 7.758 -12.034 1.00 97.06 82 ILE A CA 1
ATOM 688 C C . ILE A 1 82 ? 0.323 6.761 -12.532 1.00 97.06 82 ILE A C 1
ATOM 690 O O . ILE A 1 82 ? 1.345 7.187 -13.062 1.00 97.06 82 ILE A O 1
ATOM 694 N N . GLY A 1 83 ? 0.072 5.455 -12.432 1.00 95.75 83 GLY A N 1
ATOM 695 C CA . GLY A 1 83 ? 0.998 4.415 -12.889 1.00 95.75 83 GLY A CA 1
ATOM 696 C C . GLY A 1 83 ? 1.263 4.486 -14.393 1.00 95.75 83 GLY A C 1
ATOM 697 O O . GLY A 1 83 ? 2.397 4.325 -14.833 1.00 95.75 83 GLY A O 1
ATOM 698 N N . THR A 1 84 ? 0.258 4.850 -15.192 1.00 95.62 84 THR A N 1
ATOM 699 C CA . THR A 1 84 ? 0.453 5.124 -16.625 1.00 95.62 84 THR A CA 1
ATOM 700 C C . THR A 1 84 ? 1.357 6.333 -16.861 1.00 95.62 84 THR A C 1
ATOM 702 O O . THR A 1 84 ? 2.196 6.307 -17.754 1.00 95.62 84 THR A O 1
ATOM 705 N N . LEU A 1 85 ? 1.238 7.398 -16.066 1.00 95.69 85 LEU A N 1
ATOM 706 C CA . LEU A 1 85 ? 2.147 8.543 -16.169 1.00 95.69 85 LEU A CA 1
ATOM 707 C C . LEU A 1 85 ? 3.571 8.185 -15.713 1.00 95.69 85 LEU A C 1
ATOM 709 O O . LEU A 1 85 ? 4.538 8.605 -16.351 1.00 95.69 85 LEU A O 1
ATOM 713 N N . LEU A 1 86 ? 3.712 7.390 -14.648 1.00 94.00 86 LEU A N 1
ATOM 714 C CA . LEU A 1 86 ? 5.006 6.919 -14.142 1.00 94.00 86 LEU A CA 1
ATOM 715 C C . LEU A 1 86 ? 5.719 6.014 -15.151 1.00 94.00 86 LEU A C 1
ATOM 717 O O . LEU A 1 86 ? 6.929 6.166 -15.350 1.00 94.00 86 LEU A O 1
ATOM 721 N N . SER A 1 87 ? 4.981 5.162 -15.867 1.00 90.00 87 SER A N 1
ATOM 722 C CA . SER A 1 87 ? 5.552 4.293 -16.896 1.00 90.00 87 SER A CA 1
ATOM 723 C C . SER A 1 87 ? 6.143 5.091 -18.067 1.00 90.00 87 SER A C 1
ATOM 725 O O . SER A 1 87 ? 7.090 4.642 -18.716 1.00 90.00 87 SER A O 1
ATOM 727 N N . LEU A 1 88 ? 5.686 6.322 -18.320 1.00 91.81 88 LEU A N 1
ATOM 728 C CA . LEU A 1 88 ? 6.263 7.201 -19.346 1.00 91.81 88 LEU A CA 1
ATOM 729 C C . LEU A 1 88 ? 7.608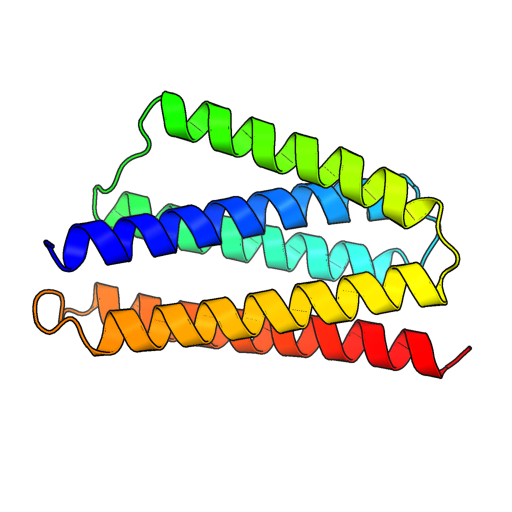 7.811 -18.928 1.00 91.81 88 LEU A C 1
ATOM 731 O O . LEU A 1 88 ? 8.422 8.136 -19.797 1.00 91.81 88 LEU A O 1
ATOM 735 N N . LEU A 1 89 ? 7.886 7.919 -17.627 1.00 91.69 89 LEU A N 1
ATOM 736 C CA . LEU A 1 89 ? 9.119 8.518 -17.119 1.00 91.69 89 LEU A CA 1
ATOM 737 C C . LEU A 1 89 ? 10.358 7.670 -17.455 1.00 91.69 89 LEU A C 1
ATOM 739 O O . LEU A 1 89 ? 10.245 6.479 -17.754 1.00 91.69 89 LEU A O 1
ATOM 743 N N . PRO A 1 90 ? 11.569 8.253 -17.396 1.00 91.06 90 PRO A N 1
ATOM 744 C CA . PRO A 1 90 ? 12.811 7.492 -17.322 1.00 91.06 90 PRO A CA 1
ATOM 745 C C . PRO A 1 90 ? 12.856 6.611 -16.068 1.00 91.06 90 PRO A C 1
ATOM 747 O O . PRO A 1 90 ? 12.411 7.028 -14.997 1.00 91.06 90 PRO A O 1
ATOM 750 N N . ARG A 1 91 ? 13.490 5.435 -16.177 1.00 87.06 91 ARG A N 1
ATOM 751 C CA . ARG A 1 91 ? 13.555 4.423 -15.105 1.00 87.06 91 ARG A CA 1
ATOM 752 C C . ARG A 1 91 ? 13.949 4.990 -13.745 1.00 87.06 91 ARG A C 1
ATOM 754 O O . ARG A 1 91 ? 13.288 4.699 -12.758 1.00 87.06 91 ARG A O 1
ATOM 761 N N . LYS A 1 92 ? 14.999 5.817 -13.700 1.00 89.69 92 LYS A N 1
ATOM 762 C CA . LYS A 1 92 ? 15.507 6.401 -12.449 1.00 89.69 92 LYS A CA 1
ATOM 763 C C . LYS A 1 92 ? 14.462 7.252 -11.733 1.00 89.69 92 LYS A C 1
ATOM 765 O O . LYS A 1 92 ? 14.320 7.164 -10.521 1.00 89.69 92 LYS A O 1
ATOM 770 N N . LEU A 1 93 ? 13.705 8.051 -12.486 1.00 92.44 93 LEU A N 1
ATOM 771 C CA . LEU A 1 93 ? 12.656 8.897 -11.919 1.00 92.44 93 LEU A CA 1
ATOM 772 C C . LEU A 1 93 ? 11.455 8.064 -11.476 1.00 92.44 93 LEU A C 1
ATOM 774 O O . LEU A 1 93 ? 10.984 8.253 -10.361 1.00 92.44 93 LEU A O 1
ATOM 778 N N . CYS A 1 94 ? 11.012 7.112 -12.303 1.00 92.62 94 CYS A N 1
ATOM 779 C CA . CYS A 1 94 ? 9.957 6.166 -11.935 1.00 92.62 94 CYS A CA 1
ATOM 780 C C . CYS A 1 94 ? 10.298 5.453 -10.612 1.00 92.62 94 CYS A C 1
ATOM 782 O O . CYS A 1 94 ? 9.530 5.516 -9.657 1.00 92.62 94 CYS A O 1
ATOM 784 N N . PHE A 1 95 ? 11.496 4.870 -10.505 1.00 92.94 95 PHE A N 1
ATOM 785 C CA . PHE A 1 95 ? 11.902 4.111 -9.317 1.00 92.94 95 PHE A CA 1
ATOM 786 C C . PHE A 1 95 ? 12.136 5.013 -8.107 1.00 92.94 95 PHE A C 1
ATOM 788 O O . PHE A 1 95 ? 11.833 4.621 -6.986 1.00 92.94 95 PHE A O 1
ATOM 795 N N . HIS A 1 96 ? 12.626 6.237 -8.313 1.00 93.88 96 HIS A N 1
ATOM 796 C CA . HIS A 1 96 ? 12.710 7.224 -7.244 1.00 93.88 96 HIS A CA 1
ATOM 797 C C . HIS A 1 96 ? 11.328 7.557 -6.666 1.00 93.88 96 HIS A C 1
ATOM 799 O O . HIS A 1 96 ? 11.177 7.581 -5.446 1.00 93.88 96 HIS A O 1
ATOM 805 N N . PHE A 1 97 ? 10.323 7.787 -7.516 1.00 95.31 97 PHE A N 1
ATOM 806 C CA . PHE A 1 97 ? 8.972 8.095 -7.048 1.00 95.31 97 PHE A CA 1
ATOM 807 C C . PHE A 1 97 ? 8.324 6.917 -6.328 1.00 95.31 97 PHE A C 1
ATOM 809 O O . PHE A 1 97 ? 7.752 7.134 -5.262 1.00 95.31 97 PHE A O 1
ATOM 816 N N . HIS A 1 98 ? 8.483 5.694 -6.840 1.00 95.56 98 HIS A N 1
ATOM 817 C CA . HIS A 1 98 ? 8.026 4.493 -6.138 1.00 95.56 98 HIS A CA 1
ATOM 818 C C . HIS A 1 98 ? 8.711 4.347 -4.776 1.00 95.56 98 HIS A C 1
ATOM 820 O O . HIS A 1 98 ? 8.030 4.253 -3.764 1.00 95.56 98 HIS A O 1
ATOM 826 N N . ALA A 1 99 ? 10.040 4.487 -4.695 1.00 95.75 99 ALA A N 1
ATOM 827 C CA . ALA A 1 99 ? 10.754 4.441 -3.415 1.00 95.75 99 ALA A CA 1
ATOM 828 C C . ALA A 1 99 ? 10.246 5.478 -2.394 1.00 95.75 99 ALA A C 1
ATOM 830 O O . ALA A 1 99 ? 10.126 5.191 -1.204 1.00 95.75 99 ALA A O 1
ATOM 831 N N . VAL A 1 100 ? 9.957 6.702 -2.847 1.00 96.38 100 VAL A N 1
ATOM 832 C CA . VAL A 1 100 ? 9.418 7.763 -1.983 1.00 96.38 100 VAL A CA 1
ATOM 833 C C . VAL A 1 100 ? 7.991 7.445 -1.535 1.00 96.38 100 VAL A C 1
ATOM 835 O O . VAL A 1 100 ? 7.669 7.677 -0.368 1.00 96.38 100 VAL A O 1
ATOM 838 N N . ALA A 1 101 ? 7.148 6.937 -2.436 1.00 96.06 101 ALA A N 1
ATOM 839 C CA . ALA A 1 101 ? 5.771 6.565 -2.132 1.00 96.06 101 ALA A CA 1
ATOM 840 C C . ALA A 1 101 ? 5.717 5.432 -1.099 1.00 96.06 101 ALA A C 1
ATOM 842 O O . ALA A 1 101 ? 5.053 5.585 -0.076 1.00 96.06 101 ALA A O 1
ATOM 843 N N . GLU A 1 102 ? 6.506 4.380 -1.304 1.00 97.12 102 GLU A N 1
ATOM 844 C CA . GLU A 1 102 ? 6.586 3.222 -0.410 1.00 97.12 102 GLU A CA 1
ATOM 845 C C . GLU A 1 102 ? 7.078 3.600 0.985 1.00 97.12 102 GLU A C 1
ATOM 847 O O . GLU A 1 102 ? 6.451 3.323 2.008 1.00 97.12 102 GLU A O 1
ATOM 852 N N . LYS A 1 103 ? 8.159 4.383 1.051 1.00 97.12 103 LYS A N 1
ATOM 853 C CA . LYS A 1 103 ? 8.659 4.888 2.332 1.00 97.12 103 LYS A CA 1
ATOM 854 C C . LYS A 1 103 ? 7.617 5.736 3.061 1.00 97.12 103 LYS A C 1
ATOM 856 O O . LYS A 1 103 ? 7.562 5.729 4.291 1.00 97.12 103 LYS A O 1
ATOM 861 N N . LYS A 1 104 ? 6.817 6.505 2.321 1.00 96.56 104 LYS A N 1
ATOM 862 C CA . LYS A 1 104 ? 5.736 7.297 2.904 1.00 96.56 104 LYS A CA 1
ATOM 863 C C . LYS A 1 104 ? 4.628 6.390 3.446 1.00 96.56 104 LYS A C 1
ATOM 865 O O . LYS A 1 104 ? 4.183 6.644 4.560 1.00 96.56 104 LYS A O 1
ATOM 870 N N . ALA A 1 105 ? 4.223 5.352 2.716 1.00 95.62 105 ALA A N 1
ATOM 871 C CA . ALA A 1 105 ? 3.228 4.383 3.178 1.00 95.62 105 ALA A CA 1
ATOM 872 C C . ALA A 1 105 ? 3.666 3.706 4.489 1.00 95.62 105 ALA A C 1
ATOM 874 O O . ALA A 1 105 ? 2.914 3.718 5.464 1.00 95.62 105 ALA A O 1
ATOM 875 N N . ALA A 1 106 ? 4.930 3.275 4.576 1.00 96.69 106 ALA A N 1
ATOM 876 C CA . ALA A 1 106 ? 5.510 2.728 5.804 1.00 96.69 106 ALA A CA 1
ATOM 877 C C . ALA A 1 106 ? 5.364 3.682 7.009 1.00 96.69 106 ALA A C 1
ATOM 879 O O . ALA A 1 106 ? 4.945 3.287 8.098 1.00 96.69 106 ALA A O 1
ATOM 880 N N . ILE A 1 107 ? 5.670 4.970 6.815 1.00 96.12 107 ILE A N 1
ATOM 881 C CA . ILE A 1 107 ? 5.542 5.993 7.866 1.00 96.12 107 ILE A CA 1
ATOM 882 C C . ILE A 1 107 ? 4.078 6.178 8.284 1.00 96.12 107 ILE A C 1
ATOM 884 O O . ILE A 1 107 ? 3.794 6.276 9.477 1.00 96.12 107 ILE A O 1
ATOM 888 N N . GLU A 1 108 ? 3.143 6.212 7.333 1.00 94.81 108 GLU A N 1
ATOM 889 C CA . GLU A 1 108 ? 1.711 6.333 7.636 1.00 94.81 108 GLU A CA 1
ATOM 890 C C . GLU A 1 108 ? 1.199 5.125 8.442 1.00 94.81 108 GLU A C 1
ATOM 892 O O . GLU A 1 108 ? 0.406 5.303 9.369 1.00 94.81 108 GLU A O 1
ATOM 897 N N . TYR A 1 109 ? 1.707 3.916 8.178 1.00 95.69 109 TYR A N 1
ATOM 898 C CA . TYR A 1 109 ? 1.419 2.744 9.010 1.00 95.69 109 TYR A CA 1
ATOM 899 C C . TYR A 1 109 ? 1.968 2.860 10.428 1.00 95.69 109 TYR A C 1
ATOM 901 O O . TYR A 1 109 ? 1.250 2.554 11.384 1.00 95.69 109 TYR A O 1
ATOM 909 N N . GLY A 1 110 ? 3.190 3.372 10.584 1.00 94.44 110 GLY A N 1
ATOM 910 C CA . GLY A 1 110 ? 3.759 3.687 11.895 1.00 94.44 110 GLY A CA 1
ATOM 911 C C . GLY A 1 110 ? 2.920 4.708 12.674 1.00 94.44 110 GLY A C 1
ATOM 912 O O . GLY A 1 110 ? 2.635 4.506 13.856 1.00 94.44 110 GLY A O 1
ATOM 913 N N . ASN A 1 111 ? 2.444 5.762 12.005 1.00 93.75 111 ASN A N 1
ATOM 914 C CA . ASN A 1 111 ? 1.573 6.768 12.618 1.00 93.75 111 ASN A CA 1
ATOM 915 C C . ASN A 1 111 ? 0.240 6.152 13.071 1.00 93.75 111 ASN A C 1
ATOM 917 O O . ASN A 1 111 ? -0.202 6.376 14.199 1.00 93.75 111 ASN A O 1
ATOM 921 N N . LEU A 1 112 ? -0.382 5.326 12.224 1.00 92.75 112 LEU A N 1
ATOM 922 C CA . LEU A 1 112 ? -1.633 4.640 12.548 1.00 92.75 112 LEU A CA 1
ATOM 923 C C . LEU A 1 112 ? -1.475 3.675 13.734 1.00 92.75 112 LEU A C 1
ATOM 925 O O . LEU A 1 112 ? -2.346 3.593 14.605 1.00 92.75 112 LEU A O 1
ATOM 929 N N . LEU A 1 113 ? -0.350 2.964 13.794 1.00 92.50 113 LEU A N 1
ATOM 930 C CA . LEU A 1 113 ? 0.009 2.097 14.913 1.00 92.50 113 LEU A CA 1
ATOM 931 C C . LEU A 1 113 ? 0.136 2.886 16.229 1.00 92.50 113 LEU A C 1
ATOM 933 O O . LEU A 1 113 ? -0.344 2.436 17.278 1.00 92.50 113 LEU A O 1
ATOM 937 N N . GLU A 1 114 ? 0.764 4.062 16.183 1.00 90.50 114 GLU A N 1
ATOM 938 C CA . GLU A 1 114 ? 0.910 4.949 17.337 1.00 90.50 114 GLU A CA 1
ATOM 939 C C . GLU A 1 114 ? -0.452 5.490 17.803 1.00 90.50 114 GLU A C 1
ATOM 941 O O . GLU A 1 114 ? -0.757 5.447 18.999 1.00 90.50 114 GLU A O 1
ATOM 946 N N . GLU A 1 115 ? -1.307 5.928 16.873 1.00 88.62 115 GLU A N 1
ATOM 947 C CA . GLU A 1 115 ? -2.679 6.369 17.162 1.00 88.62 115 GLU A CA 1
ATOM 948 C C . GLU A 1 115 ? -3.494 5.270 17.854 1.00 88.62 115 GLU A C 1
ATOM 950 O O . GLU A 1 115 ? -4.117 5.507 18.893 1.00 88.62 115 GLU A O 1
ATOM 955 N N . LEU A 1 116 ? -3.438 4.042 17.329 1.00 87.00 116 LEU A N 1
ATOM 956 C CA . LEU A 1 116 ? -4.094 2.879 17.931 1.00 87.00 116 LEU A CA 1
ATOM 957 C C . LEU A 1 116 ? -3.558 2.561 19.328 1.00 87.00 116 LEU A C 1
ATOM 959 O O . LEU A 1 116 ? -4.289 2.035 20.164 1.00 87.00 116 LEU A O 1
ATOM 963 N N . SER A 1 117 ? -2.286 2.841 19.595 1.00 84.88 117 SER A N 1
ATOM 964 C CA . SER A 1 117 ? -1.670 2.571 20.897 1.00 84.88 117 SER A CA 1
ATOM 965 C C . SER A 1 117 ? -2.041 3.586 21.970 1.00 84.88 117 SER A C 1
ATOM 967 O O . SER A 1 117 ? -1.975 3.258 23.148 1.00 84.88 117 SER A O 1
ATOM 969 N N . LYS A 1 118 ? -2.497 4.778 21.578 1.00 83.25 118 LYS A N 1
ATOM 970 C CA . LYS A 1 118 ? -2.978 5.819 22.499 1.00 83.25 118 LYS A CA 1
ATOM 971 C C . LYS A 1 118 ? -4.468 5.691 22.836 1.00 83.25 118 LYS A C 1
ATOM 973 O O . LYS A 1 118 ? -4.940 6.334 23.772 1.00 83.25 118 LYS A O 1
ATOM 978 N N . ALA A 1 119 ? -5.225 4.890 22.086 1.00 75.62 119 ALA A N 1
ATOM 979 C CA . ALA A 1 119 ? -6.649 4.681 22.325 1.00 75.62 119 ALA A CA 1
ATOM 980 C C . ALA A 1 119 ? -6.900 3.512 23.289 1.00 75.62 119 ALA A C 1
ATOM 982 O O . ALA A 1 119 ? -7.082 2.372 22.866 1.00 75.62 119 ALA A O 1
ATOM 983 N N . ASN A 1 120 ? -6.967 3.826 24.588 1.00 61.03 120 ASN A N 1
ATOM 984 C CA . ASN A 1 120 ? -7.254 2.867 25.668 1.00 61.03 120 ASN A CA 1
ATOM 985 C C . ASN A 1 120 ? -8.653 2.220 25.576 1.00 61.03 120 ASN A C 1
ATOM 987 O O . ASN A 1 120 ? -8.903 1.200 26.206 1.00 61.03 120 ASN A O 1
ATOM 991 N N . GLU A 1 121 ? -9.582 2.800 24.809 1.00 56.75 121 GLU A N 1
ATOM 992 C CA . GLU A 1 121 ? -10.982 2.344 24.726 1.00 56.75 121 GLU A CA 1
ATOM 993 C C . GLU A 1 121 ? -11.188 1.100 23.840 1.00 56.75 121 GLU A C 1
ATOM 995 O O . GLU A 1 121 ? -12.294 0.566 23.788 1.00 56.75 121 GLU A O 1
ATOM 1000 N N . LEU A 1 122 ? -10.149 0.633 23.137 1.00 57.62 122 LEU A N 1
ATOM 1001 C CA . LEU A 1 122 ? -10.244 -0.452 22.149 1.00 57.62 122 LEU A CA 1
ATOM 1002 C C . LEU A 1 122 ? -9.425 -1.705 22.510 1.00 57.62 122 LEU A C 1
ATOM 1004 O O . LEU A 1 122 ? -9.382 -2.639 21.703 1.00 57.62 122 LEU A O 1
ATOM 1008 N N . GLU A 1 123 ? -8.797 -1.756 23.695 1.00 57.25 123 GLU A N 1
ATOM 1009 C CA . GLU A 1 123 ? -7.890 -2.847 24.080 1.00 57.25 123 GLU A CA 1
ATOM 1010 C C . GLU A 1 123 ? -8.598 -4.211 24.130 1.00 57.25 123 GLU A C 1
ATOM 1012 O O . GLU A 1 123 ? -9.227 -4.614 25.108 1.00 57.25 123 GLU A O 1
ATOM 1017 N N . GLY A 1 124 ? -8.455 -4.957 23.036 1.00 70.44 124 GLY A N 1
ATOM 1018 C CA . GLY A 1 124 ? -8.942 -6.316 22.871 1.00 70.44 124 GLY A CA 1
ATOM 1019 C C . GLY A 1 124 ? -8.089 -7.098 21.873 1.00 70.44 124 GLY A C 1
ATOM 1020 O O . GLY A 1 124 ? -7.297 -6.541 21.109 1.00 70.44 124 GLY A O 1
ATOM 1021 N N . LYS A 1 125 ? -8.271 -8.424 21.843 1.00 73.31 125 LYS A N 1
ATOM 1022 C CA . LYS A 1 125 ? -7.505 -9.362 20.994 1.00 73.31 125 LYS A CA 1
ATOM 1023 C C . LYS A 1 125 ? -7.503 -8.987 19.502 1.00 73.31 125 LYS A C 1
ATOM 1025 O O . LYS A 1 125 ? -6.557 -9.308 18.788 1.00 73.31 125 LYS A O 1
ATOM 1030 N N . GLN A 1 126 ? -8.555 -8.322 19.029 1.00 76.75 126 GLN A N 1
ATOM 1031 C CA . GLN A 1 126 ? -8.696 -7.869 17.645 1.00 76.75 126 GLN A CA 1
ATOM 1032 C C . GLN A 1 126 ? -7.794 -6.669 17.328 1.00 76.75 126 GLN A C 1
ATOM 1034 O O . GLN A 1 126 ? -7.139 -6.667 16.289 1.00 76.75 126 GLN A O 1
ATOM 1039 N N . GLN A 1 127 ? -7.685 -5.701 18.241 1.00 81.94 127 GLN A N 1
ATOM 1040 C CA . GLN A 1 127 ? -6.805 -4.548 18.066 1.00 81.94 127 GLN A CA 1
ATOM 1041 C C . GLN A 1 127 ? -5.330 -4.961 18.129 1.00 81.94 127 GLN A C 1
ATOM 1043 O O . GLN A 1 127 ? -4.538 -4.496 17.317 1.00 81.94 127 GLN A O 1
ATOM 1048 N N . TYR A 1 128 ? -4.968 -5.879 19.034 1.00 86.25 128 TYR A N 1
ATOM 1049 C CA . TYR A 1 128 ? -3.613 -6.443 19.096 1.00 86.25 128 TYR A CA 1
ATOM 1050 C C . TYR A 1 128 ? -3.191 -7.048 17.748 1.00 86.25 128 TYR A C 1
ATOM 1052 O O . TYR A 1 128 ? -2.159 -6.680 17.195 1.00 86.25 128 TYR A O 1
ATOM 1060 N N . ARG A 1 129 ? -4.043 -7.899 17.164 1.00 88.19 129 ARG A N 1
ATOM 1061 C CA . ARG A 1 129 ? -3.785 -8.513 15.852 1.00 88.19 129 ARG A CA 1
ATOM 1062 C C . ARG A 1 129 ? -3.672 -7.490 14.727 1.00 88.19 129 ARG A C 1
ATOM 1064 O O . ARG A 1 129 ? -2.914 -7.694 13.789 1.00 88.19 129 ARG A O 1
ATOM 1071 N N . PHE A 1 130 ? -4.432 -6.401 14.798 1.00 90.94 130 PHE A N 1
ATOM 1072 C CA . PHE A 1 130 ? -4.342 -5.340 13.801 1.00 90.94 130 PHE A CA 1
ATOM 1073 C C . PHE A 1 130 ? -3.073 -4.502 13.953 1.00 90.94 130 PHE A C 1
ATOM 1075 O O . PHE A 1 130 ? -2.490 -4.105 12.957 1.00 90.94 130 PHE A O 1
ATOM 1082 N N . LYS A 1 131 ? -2.582 -4.293 15.177 1.00 92.12 131 LYS A N 1
ATOM 1083 C CA . LYS A 1 131 ? -1.262 -3.688 15.399 1.00 92.12 131 LYS A CA 1
ATOM 1084 C C . LYS A 1 131 ? -0.142 -4.558 14.814 1.00 92.12 131 LYS A C 1
ATOM 1086 O O . LYS A 1 131 ? 0.727 -4.031 14.133 1.00 92.12 131 LYS A O 1
ATOM 1091 N N . GLU A 1 132 ? -0.195 -5.878 15.012 1.00 93.06 132 GLU A N 1
ATOM 1092 C CA . GLU A 1 132 ? 0.742 -6.815 14.363 1.00 93.06 132 GLU A CA 1
ATOM 1093 C C . GLU A 1 132 ? 0.646 -6.764 12.834 1.00 93.06 132 GLU A C 1
ATOM 1095 O O . GLU A 1 132 ? 1.670 -6.761 12.156 1.00 93.06 132 G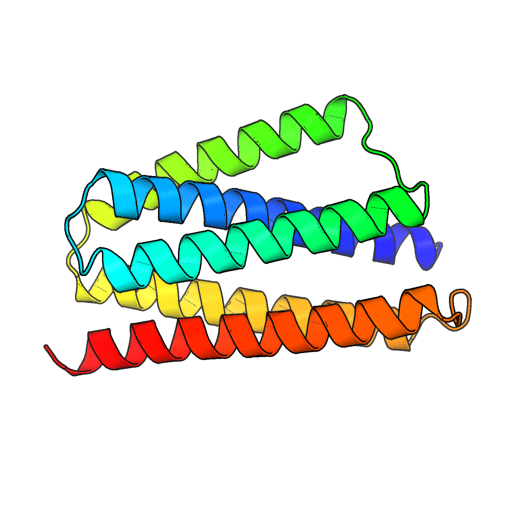LU A O 1
ATOM 1100 N N . LEU A 1 133 ? -0.575 -6.682 12.293 1.00 94.31 133 LEU A N 1
ATOM 1101 C CA . LEU A 1 133 ? -0.794 -6.498 10.861 1.00 94.31 133 LEU A CA 1
ATOM 1102 C C . LEU A 1 133 ? -0.090 -5.231 10.354 1.00 94.31 133 LEU A C 1
ATOM 1104 O O . LEU A 1 133 ? 0.672 -5.311 9.398 1.00 94.31 133 LEU A O 1
ATOM 1108 N N . LEU A 1 134 ? -0.336 -4.083 10.992 1.00 95.81 134 LEU A N 1
ATOM 1109 C CA . LEU A 1 134 ? 0.237 -2.799 10.579 1.00 95.81 134 LEU A CA 1
ATOM 1110 C C . LEU A 1 134 ? 1.765 -2.793 10.654 1.00 95.81 134 LEU A C 1
ATOM 1112 O O . LEU A 1 134 ? 2.403 -2.209 9.787 1.00 95.81 134 LEU A O 1
ATOM 1116 N N . LEU A 1 135 ? 2.351 -3.460 11.653 1.00 96.44 135 LEU A N 1
ATOM 1117 C CA . LEU A 1 135 ? 3.801 -3.652 11.733 1.00 96.44 135 LEU A CA 1
ATOM 1118 C C . LEU A 1 135 ? 4.328 -4.460 10.542 1.00 96.44 135 LEU A C 1
ATOM 1120 O O . LEU A 1 135 ? 5.284 -4.039 9.901 1.00 96.44 135 LEU A O 1
ATOM 1124 N N . GLY A 1 136 ? 3.673 -5.575 10.206 1.00 97.00 136 GLY A N 1
ATOM 1125 C CA . GLY A 1 136 ? 4.059 -6.381 9.046 1.00 97.00 136 GLY A CA 1
ATOM 1126 C C . GLY A 1 136 ? 3.940 -5.618 7.723 1.00 97.00 136 GLY A C 1
ATOM 1127 O O . GLY A 1 136 ? 4.821 -5.727 6.877 1.00 97.00 136 GLY A O 1
ATOM 1128 N N . MET A 1 137 ? 2.887 -4.812 7.566 1.00 97.06 137 MET A N 1
ATOM 1129 C CA . MET A 1 137 ? 2.692 -3.959 6.387 1.00 97.06 137 MET A CA 1
ATOM 1130 C C . MET A 1 137 ? 3.761 -2.866 6.313 1.00 97.06 137 MET A C 1
ATOM 1132 O O . MET A 1 137 ? 4.393 -2.700 5.279 1.00 97.06 137 MET A O 1
ATOM 1136 N N . MET A 1 138 ? 4.056 -2.193 7.430 1.00 97.44 138 MET A N 1
ATOM 1137 C CA . MET A 1 138 ? 5.138 -1.208 7.517 1.00 97.44 138 MET A CA 1
ATOM 1138 C C . MET A 1 138 ? 6.492 -1.793 7.082 1.00 97.44 138 MET A C 1
ATOM 1140 O O . MET A 1 138 ? 7.208 -1.158 6.308 1.00 97.44 138 MET A O 1
ATOM 1144 N N . ASP A 1 139 ? 6.840 -2.991 7.558 1.00 97.38 139 ASP A N 1
ATOM 1145 C CA . ASP A 1 139 ? 8.085 -3.672 7.183 1.00 97.38 139 ASP A CA 1
ATOM 1146 C C . ASP A 1 139 ? 8.104 -4.060 5.692 1.00 97.38 139 ASP A C 1
ATOM 1148 O O . ASP A 1 139 ? 9.152 -3.974 5.038 1.00 97.38 139 ASP A O 1
ATOM 1152 N N . SER A 1 140 ? 6.946 -4.443 5.143 1.00 97.12 140 SER A N 1
ATOM 1153 C CA . SER A 1 140 ? 6.777 -4.712 3.712 1.00 97.12 140 SER A CA 1
ATOM 1154 C C . SER A 1 140 ? 7.031 -3.456 2.875 1.00 97.12 140 SER A C 1
ATOM 1156 O O . SER A 1 140 ? 7.899 -3.486 2.003 1.00 97.12 140 SER A O 1
ATOM 1158 N N . GLU A 1 141 ? 6.408 -2.321 3.212 1.00 97.25 141 GLU A N 1
ATOM 1159 C CA . GLU A 1 141 ? 6.592 -1.069 2.458 1.00 97.25 141 GLU A CA 1
ATOM 1160 C C . GLU A 1 141 ? 8.014 -0.511 2.578 1.00 97.25 141 GLU A C 1
ATOM 1162 O O . GLU A 1 141 ? 8.590 0.016 1.620 1.00 97.25 141 GLU A O 1
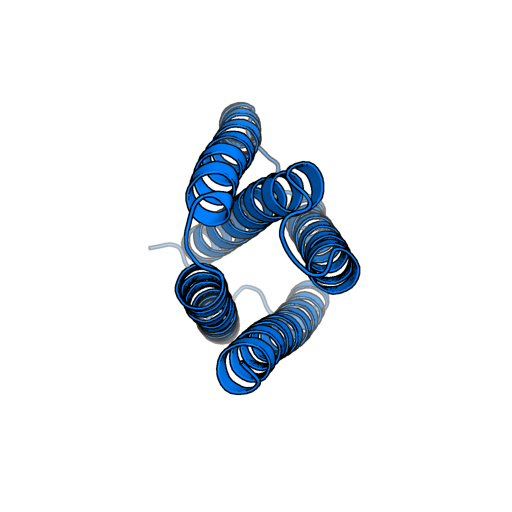ATOM 1167 N N . PHE A 1 142 ? 8.657 -0.670 3.741 1.00 97.38 142 PHE A N 1
ATOM 1168 C CA . PHE A 1 142 ? 10.082 -0.361 3.857 1.00 97.38 142 PHE A CA 1
ATOM 1169 C C . PHE A 1 142 ? 10.922 -1.221 2.910 1.00 97.38 142 PHE A C 1
ATOM 1171 O O . PHE A 1 142 ? 11.830 -0.704 2.252 1.00 97.38 142 PHE A O 1
ATOM 1178 N N . SER A 1 143 ? 10.608 -2.512 2.806 1.00 96.88 143 SER A N 1
ATOM 1179 C CA . SER A 1 143 ? 11.300 -3.432 1.904 1.00 96.88 143 SER A CA 1
ATOM 1180 C C . SER A 1 143 ? 11.069 -3.063 0.435 1.00 96.88 143 SER A C 1
ATOM 1182 O O . SER A 1 143 ? 12.037 -3.006 -0.327 1.00 96.88 143 SER A O 1
ATOM 1184 N N . HIS A 1 144 ? 9.838 -2.719 0.044 1.00 96.44 144 HIS A N 1
ATOM 1185 C CA . HIS A 1 144 ? 9.512 -2.211 -1.294 1.00 96.44 144 HIS A CA 1
ATOM 1186 C C . HIS A 1 144 ? 10.329 -0.957 -1.635 1.00 96.44 144 HIS A C 1
ATOM 1188 O O . HIS A 1 144 ? 10.992 -0.894 -2.677 1.00 96.44 144 HIS A O 1
ATOM 1194 N N . SER A 1 145 ? 10.373 0.015 -0.717 1.00 96.00 145 SER A N 1
ATOM 1195 C CA . SER A 1 145 ? 11.188 1.227 -0.860 1.00 96.00 145 SER A CA 1
ATOM 1196 C C . SER A 1 145 ? 12.663 0.902 -1.116 1.00 96.00 145 SER A C 1
ATOM 1198 O O . SER A 1 145 ? 13.281 1.459 -2.032 1.00 96.00 145 SER A O 1
ATOM 1200 N N . GLU A 1 146 ? 13.253 -0.002 -0.331 1.00 95.69 146 GLU A N 1
ATOM 1201 C CA . GLU A 1 146 ? 14.662 -0.369 -0.493 1.00 95.69 146 GLU A CA 1
ATOM 1202 C C . GLU A 1 146 ? 14.924 -1.127 -1.803 1.00 95.69 146 GLU A C 1
ATOM 1204 O O . GLU A 1 146 ? 15.946 -0.873 -2.448 1.00 95.69 146 GLU A O 1
ATOM 1209 N N . ILE A 1 147 ? 13.992 -1.970 -2.265 1.00 92.94 147 ILE A N 1
ATOM 1210 C CA . ILE A 1 147 ? 14.067 -2.630 -3.579 1.00 92.94 147 ILE A CA 1
ATOM 1211 C C . ILE A 1 147 ? 14.150 -1.587 -4.702 1.00 92.94 147 ILE A C 1
ATOM 1213 O O . ILE A 1 147 ? 15.035 -1.659 -5.566 1.00 92.94 147 ILE A O 1
ATOM 1217 N N . PHE A 1 148 ? 13.285 -0.570 -4.683 1.00 93.12 148 PHE A N 1
ATOM 1218 C CA . PHE A 1 148 ? 13.321 0.490 -5.691 1.00 93.12 148 PHE A CA 1
ATOM 1219 C C . PHE A 1 148 ? 14.598 1.333 -5.613 1.00 93.12 148 PHE A C 1
ATOM 1221 O O . PHE A 1 148 ? 15.192 1.642 -6.652 1.00 93.12 148 PHE A O 1
ATOM 1228 N N . ARG A 1 149 ? 15.081 1.660 -4.406 1.00 91.69 149 ARG A N 1
ATOM 1229 C CA . ARG A 1 149 ? 16.361 2.372 -4.223 1.00 91.69 149 ARG A CA 1
ATOM 1230 C C . ARG A 1 149 ? 17.542 1.573 -4.754 1.00 91.69 149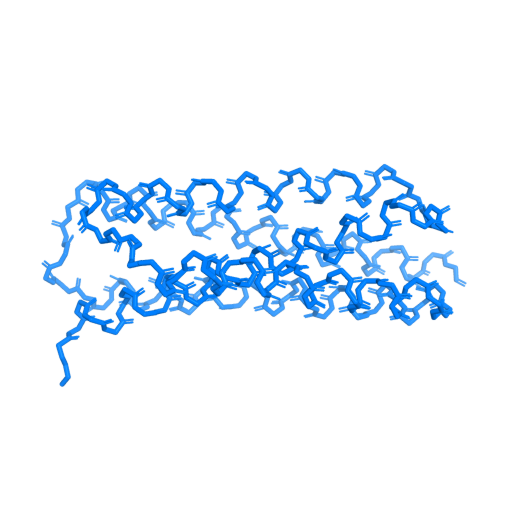 ARG A C 1
ATOM 1232 O O . ARG A 1 149 ? 18.402 2.142 -5.426 1.00 91.69 149 ARG A O 1
ATOM 1239 N N . PHE A 1 150 ? 17.580 0.272 -4.483 1.00 88.88 150 PHE A N 1
ATOM 1240 C CA . PHE A 1 150 ? 18.619 -0.618 -4.986 1.00 88.88 150 PHE A CA 1
ATOM 1241 C C . PHE A 1 150 ? 18.652 -0.609 -6.514 1.00 88.88 150 PHE A C 1
ATOM 1243 O O . PHE A 1 150 ? 19.695 -0.345 -7.115 1.00 88.88 150 PHE A O 1
ATOM 1250 N N . HIS A 1 151 ? 17.499 -0.794 -7.156 1.00 82.75 151 HIS A N 1
ATOM 1251 C CA . HIS A 1 151 ? 17.434 -0.751 -8.610 1.00 82.75 151 HIS A CA 1
ATOM 1252 C C . HIS A 1 151 ? 17.740 0.630 -9.211 1.00 82.75 151 HIS A C 1
ATOM 1254 O O . HIS A 1 151 ? 18.204 0.693 -10.350 1.00 82.75 151 HIS A O 1
ATOM 1260 N N . ASN A 1 152 ? 17.491 1.718 -8.479 1.00 80.31 152 ASN A N 1
ATOM 1261 C CA . ASN A 1 152 ? 17.839 3.071 -8.910 1.00 80.31 152 ASN A CA 1
ATOM 1262 C C . ASN A 1 152 ? 19.360 3.330 -8.902 1.00 80.31 152 ASN A C 1
ATOM 1264 O O . ASN A 1 152 ? 19.839 4.139 -9.690 1.00 80.31 152 ASN A O 1
ATOM 1268 N N . ASN A 1 153 ? 20.117 2.645 -8.036 1.00 72.25 153 ASN A N 1
ATOM 1269 C CA . ASN A 1 153 ? 21.565 2.840 -7.876 1.00 72.25 153 ASN A CA 1
ATOM 1270 C C . ASN A 1 153 ? 22.430 1.956 -8.794 1.00 72.25 153 ASN A C 1
ATOM 1272 O O . ASN A 1 153 ? 23.621 2.221 -8.941 1.00 72.25 153 ASN A O 1
ATOM 1276 N N . LEU A 1 154 ? 21.868 0.892 -9.374 1.00 59.94 154 LEU A N 1
ATOM 1277 C CA . LEU A 1 154 ? 22.614 -0.080 -10.187 1.00 59.94 154 LEU A CA 1
ATOM 1278 C C . LEU A 1 154 ? 22.806 0.313 -11.662 1.00 59.94 154 LEU A C 1
ATOM 1280 O O . LEU A 1 154 ? 23.568 -0.346 -12.367 1.00 59.94 154 LEU A O 1
ATOM 1284 N N . PHE A 1 155 ? 22.121 1.351 -12.138 1.00 49.31 155 PHE A N 1
ATOM 1285 C CA . PHE A 1 155 ? 22.146 1.829 -13.527 1.00 49.31 155 PHE A CA 1
ATOM 1286 C C . PHE A 1 155 ? 22.179 3.359 -13.545 1.00 49.31 155 PHE A C 1
ATOM 1288 O O . PHE A 1 155 ? 22.355 3.986 -14.615 1.00 49.31 155 PHE A O 1
#

Sequence (155 aa):
MNSAIHIRSSIIKSLLSENQAIGIYEAEVYWNKYPQETFSTILRDEKDHFCKMEKYLKDNAWNYSAFNRLEVYLYQLSGWVIGTLLSLLPRKLCFHFHAVAEKKAAIEYGNLLEELSKANELEGKQQYRFKELLLGMMDSEFSHSEIFRFHNNLF

=== Feature glossary ===
Legend for the data blocks above and below:

— What the protein is —

Sequence gives the chain of amino acids in standard one-letter code (A=alanine, C=cysteine, …, Y=tyrosine), read N→C. It is the only feature that is directly encoded by the gene; all structural features are derived from the folded form of this sequence.

The annotation block draws on four external resources. InterPro: which protein families and domains the sequence belongs to. GO: standardized terms for what the protein does, what process it participates in, and where in the cell it acts. CATH: which structural fold it has in the CATH hierarchy. Organism: the species of origin.

— Where its atoms are —

Atomic coordinates in PDBx/mmCIF format — the same representation the Protein Data Bank distributes. Each line of the _atom_site loop places one backbone atom in Cartesian space (units: ångströms, origin: arbitrary).

Six rendered views show the 3D structure from the faces of a cube — i.e. along ±x, ±y, ±z. Rendering representation is drawn randomly per protein from cartoon (secondary-structure ribbons), sticks (backbone bonds), or molecular surface; coloring is either N→C rainbow (blue at the N-terminus through red at the C-terminus) or one color per chain.

— Local backbone conformation —

DSSP 8-state secondary structure assigns each residue one of H (α-helix), G (3₁₀-helix), I (π-helix), E (extended β-strand), B (isolated β-bridge), T (hydrogen-bond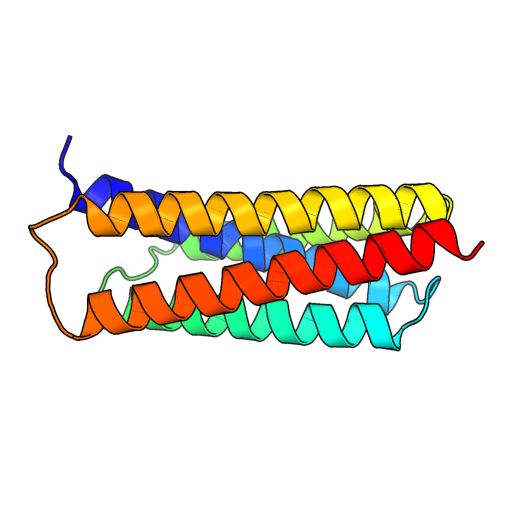ed turn), S (bend), or '-' (coil). The assignment is computed from backbone hydrogen-bond geometry via the Kabsch–Sander algorithm.

P-SEA three-state annotation labels each residue as helix, strand, or coil based purely on the geometry of the Cα trace. It serves as a fallback when the full backbone (and thus DSSP) is unavailable.

φ (phi) and ψ (psi) are the two rotatable backbone dihedrals per residue: φ is the C(i-1)–N–Cα–C torsion, ψ is the N–Cα–C–N(i+1) torsion, both in degrees on (−180°, 180°]. α-helical residues cluster near (−60°, −45°); β-strand residues near (−120°, +130°). A Ramachandran plot is simply a scatter of (φ, ψ) for every residue.

— Global shape and packing —

Radius of gyration (Rg) is the root-mean-square distance of Cα atoms from their centroid — a single number for overall size and compactness. A globular domain of N residues has Rg ≈ 2.2·N^0.38 Å; an extended or disordered chain has a much larger Rg. The Cα contact count is the number of residue pairs whose Cα atoms are within 8 Å and are more than four positions apart in sequence — a standard proxy for tertiary packing density. The bounding box is the smallest axis-aligned box enclosing all Cα atoms.

Accessible surface area quantifies burial. A residue with SASA near zero is packed into the hydrophobic core; one with SASA >100 Å² sits on the surface. Computed here via the Shrake–Rupley numerical algorithm with a 1.4 Å probe.

The contact map is a binary N×N matrix image: pixel (i, j) is dark where Cα_i and Cα_j are within 8 Å and |i−j|>4. Because the |i−j|>4 filter removes local helical contacts, off-diagonal stripes parallel to the main diagonal indicate parallel β-sheets; stripes perpendicular to it indicate antiparallel β-sheets. The Ramachandran plot scatters every residue's (φ, ψ) pair against the sterically allowed regions. The PAE heatmap renders the predicted-aligned-error matrix.

— Structural neighborhood —

A 3Di character summarizes, for each residue, the relative orientation of the Cα frame of its nearest spatial neighbor. Because it encodes fold topology rather than chemistry, 3Di alignments detect remote structural similarity that sequence alignment misses.

Structural nearest neighbors (via Foldseek easy-search vs the PDB). Reported per hit: target PDB id, E-value, and alignment TM-score. A TM-score above ~0.5 is the conventional threshold for 'same fold'.

— Confidence and disorder —

For AlphaFold models, the B-factor field carries pLDDT — the model's own estimate of local accuracy on a 0–100 scale. Regions with pLDDT<50 should be treated as essentially unmodeled; they often correspond to intrinsically disordered segments.

B-factor (Debye–Waller factor) reflects atomic displacement in the crystal lattice. It is an experimental observable (units Å²), not a prediction; low values mean the atom is pinned down, high values mean it moves or is heterogeneous across the crystal.

Predicted Aligned Error (PAE) is an AlphaFold confidence matrix: entry (i, j) is the expected error in the position of residue j, in ångströms, when the prediction is superimposed on the true structure at residue i. Low PAE within a block of residues means that block is internally rigid and well-predicted; high PAE between two blocks means their relative placement is uncertain even if each block individually is confident.